Protein AF-V7BPA9-F1 (afdb_monomer)

Structure (mmCIF, N/CA/C/O backbone):
data_AF-V7BPA9-F1
#
_entry.id   AF-V7BPA9-F1
#
loop_
_atom_site.group_PDB
_atom_site.id
_atom_site.type_symbol
_atom_site.label_atom_id
_atom_site.label_alt_id
_atom_site.label_comp_id
_atom_site.label_asym_id
_atom_site.label_entity_id
_atom_site.label_seq_id
_atom_site.pdbx_PDB_ins_code
_atom_site.Cartn_x
_atom_site.Cartn_y
_atom_site.Cartn_z
_atom_site.occupancy
_atom_site.B_iso_or_equiv
_atom_site.auth_seq_id
_atom_site.auth_comp_id
_atom_site.auth_asym_id
_atom_site.auth_atom_id
_atom_site.pdbx_PDB_model_num
ATOM 1 N N . MET A 1 1 ? 5.983 5.960 -5.378 1.00 69.56 1 MET A N 1
ATOM 2 C CA . MET A 1 1 ? 6.218 6.103 -6.829 1.00 69.56 1 MET A CA 1
ATOM 3 C C . MET A 1 1 ? 5.250 7.170 -7.313 1.00 69.56 1 MET A C 1
ATOM 5 O O . MET A 1 1 ? 4.212 7.296 -6.682 1.00 69.56 1 MET A O 1
ATOM 9 N N . ASP A 1 2 ? 5.619 7.999 -8.288 1.00 75.50 2 ASP A N 1
ATOM 10 C CA . ASP A 1 2 ? 4.699 9.020 -8.816 1.00 75.50 2 ASP A CA 1
ATOM 11 C C . ASP A 1 2 ? 3.593 8.343 -9.644 1.00 75.50 2 ASP A C 1
ATOM 13 O O . ASP A 1 2 ? 3.878 7.340 -10.303 1.00 75.50 2 ASP A O 1
ATOM 17 N N . LEU A 1 3 ? 2.364 8.863 -9.600 1.00 76.38 3 LEU A N 1
ATOM 18 C CA . LEU A 1 3 ? 1.217 8.329 -10.338 1.00 76.38 3 LEU A CA 1
ATOM 19 C C . LEU A 1 3 ? 1.458 8.342 -11.856 1.00 76.38 3 LEU A C 1
ATOM 21 O O . LEU A 1 3 ? 1.073 7.403 -12.545 1.00 76.38 3 LEU A O 1
ATOM 25 N N . ILE A 1 4 ? 2.153 9.358 -12.374 1.00 78.69 4 ILE A N 1
ATOM 26 C CA . ILE A 1 4 ? 2.491 9.477 -13.799 1.00 78.69 4 ILE A CA 1
ATOM 27 C C . ILE A 1 4 ? 3.433 8.344 -14.210 1.00 78.69 4 ILE A C 1
ATOM 29 O O . ILE A 1 4 ? 3.200 7.660 -15.204 1.00 78.69 4 ILE A O 1
ATOM 33 N N . ILE A 1 5 ? 4.468 8.104 -13.400 1.00 78.69 5 ILE A N 1
ATOM 34 C CA . ILE A 1 5 ? 5.418 7.009 -13.620 1.00 78.69 5 ILE A CA 1
ATOM 35 C C . ILE A 1 5 ? 4.699 5.664 -13.498 1.00 78.69 5 ILE A C 1
ATOM 37 O O . ILE A 1 5 ? 4.914 4.788 -14.325 1.00 78.69 5 ILE A O 1
ATOM 41 N N . LEU A 1 6 ? 3.830 5.493 -12.499 1.00 79.12 6 LEU A N 1
ATOM 42 C CA . LEU A 1 6 ? 3.062 4.262 -12.321 1.00 79.12 6 LEU A CA 1
ATOM 43 C C . LEU A 1 6 ? 2.167 3.977 -13.533 1.00 79.12 6 LEU A C 1
ATOM 45 O O . LEU A 1 6 ? 2.170 2.853 -14.024 1.00 79.12 6 LEU A O 1
ATOM 49 N N . ASN A 1 7 ? 1.453 4.981 -14.043 1.00 81.75 7 ASN A N 1
ATOM 50 C CA . ASN A 1 7 ? 0.594 4.835 -15.216 1.00 81.75 7 ASN A CA 1
ATOM 51 C C . ASN A 1 7 ? 1.405 4.494 -16.467 1.00 81.75 7 ASN A C 1
ATOM 53 O O . ASN A 1 7 ? 1.070 3.539 -17.161 1.00 81.75 7 ASN A O 1
ATOM 57 N N . ALA A 1 8 ? 2.509 5.204 -16.716 1.00 83.25 8 ALA A N 1
ATOM 58 C CA . ALA A 1 8 ? 3.393 4.909 -17.843 1.00 83.25 8 ALA A CA 1
ATOM 59 C C . ALA A 1 8 ? 3.945 3.477 -17.766 1.00 83.25 8 ALA A C 1
ATOM 61 O O . ALA A 1 8 ? 4.002 2.760 -18.761 1.00 83.25 8 ALA A O 1
ATOM 62 N N . MET A 1 9 ? 4.283 3.029 -16.557 1.00 80.62 9 MET A N 1
ATOM 63 C CA . MET A 1 9 ? 4.661 1.648 -16.318 1.00 80.62 9 MET A CA 1
ATOM 64 C C . MET A 1 9 ? 3.506 0.683 -16.603 1.00 80.62 9 MET A C 1
ATOM 66 O O . MET A 1 9 ? 3.704 -0.265 -17.343 1.00 80.62 9 MET A O 1
ATOM 70 N N . VAL A 1 10 ? 2.298 0.899 -16.083 1.00 82.62 10 VAL A N 1
ATOM 71 C CA . VAL A 1 10 ? 1.142 0.021 -16.358 1.00 82.62 10 VAL A CA 1
ATOM 72 C C . VAL A 1 10 ? 0.870 -0.106 -17.862 1.00 82.62 10 VAL A C 1
ATOM 74 O O . VAL A 1 10 ? 0.658 -1.218 -18.348 1.00 82.62 10 VAL A O 1
ATOM 77 N N . GLU A 1 11 ? 0.948 0.993 -18.609 1.00 85.38 11 GLU A N 1
ATOM 78 C CA . GLU A 1 11 ? 0.768 0.992 -20.064 1.00 85.38 11 GLU A CA 1
ATOM 79 C C . GLU A 1 11 ? 1.850 0.187 -20.792 1.00 85.38 11 GLU A C 1
ATOM 81 O O . GLU A 1 11 ? 1.544 -0.633 -21.658 1.00 85.38 11 GLU A O 1
ATOM 86 N N . GLU A 1 12 ? 3.116 0.324 -20.400 1.00 84.75 12 GLU A N 1
ATOM 87 C CA . GLU A 1 12 ? 4.190 -0.482 -20.982 1.00 84.75 12 GLU A CA 1
ATOM 88 C C . GLU A 1 12 ? 4.039 -1.980 -20.653 1.00 84.75 12 GLU A C 1
ATOM 90 O O . GLU A 1 12 ? 4.410 -2.830 -21.462 1.00 84.75 12 GLU A O 1
ATOM 95 N N . ALA A 1 13 ? 3.458 -2.345 -19.500 1.00 81.38 13 ALA A N 1
ATOM 96 C CA . ALA A 1 13 ? 3.179 -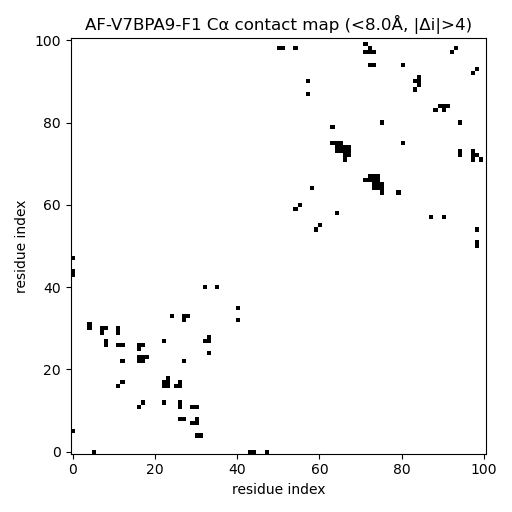3.754 -19.180 1.00 81.38 13 ALA A CA 1
ATOM 97 C C . ALA A 1 13 ? 2.140 -4.319 -20.144 1.00 81.38 13 ALA A C 1
ATOM 99 O O . ALA A 1 13 ? 2.313 -5.430 -20.641 1.00 81.38 13 ALA A O 1
ATOM 100 N N . ARG A 1 14 ? 1.084 -3.545 -20.425 1.00 83.69 14 ARG A N 1
ATOM 101 C CA . ARG A 1 14 ? 0.036 -3.915 -21.387 1.00 83.69 14 ARG A CA 1
ATOM 102 C C . ARG A 1 14 ? 0.587 -4.074 -22.803 1.00 83.69 14 ARG A C 1
ATOM 104 O O . ARG A 1 14 ? 0.106 -4.918 -23.547 1.00 83.69 14 ARG A O 1
ATOM 111 N N . ARG A 1 15 ? 1.627 -3.313 -23.152 1.00 84.31 15 ARG A N 1
ATOM 112 C CA . ARG A 1 15 ? 2.336 -3.394 -24.441 1.00 84.31 15 ARG A CA 1
ATOM 113 C C . ARG A 1 15 ? 3.300 -4.578 -24.559 1.00 84.31 15 ARG A C 1
ATOM 115 O O . ARG A 1 15 ? 3.942 -4.732 -25.591 1.00 84.31 15 ARG A O 1
ATOM 122 N N . GLY A 1 16 ? 3.417 -5.411 -23.523 1.00 82.06 16 GLY A N 1
ATOM 123 C CA . GLY A 1 16 ? 4.309 -6.569 -23.535 1.00 82.06 16 GLY A CA 1
ATOM 124 C C . GLY A 1 16 ? 5.770 -6.227 -23.239 1.00 82.06 16 GLY A C 1
ATOM 125 O O . GLY A 1 16 ? 6.649 -7.055 -23.459 1.00 82.06 16 GLY A O 1
ATOM 126 N N . SER A 1 17 ? 6.064 -5.050 -22.676 1.00 81.44 17 SER A N 1
ATOM 127 C CA . SER A 1 17 ? 7.431 -4.642 -22.316 1.00 81.44 17 SER A CA 1
ATOM 128 C C . SER A 1 17 ? 7.988 -5.376 -21.076 1.00 81.44 17 SER A C 1
ATOM 130 O O . SER A 1 17 ? 8.900 -4.869 -20.416 1.00 81.44 17 SER A O 1
ATOM 132 N N . ARG A 1 18 ? 7.468 -6.568 -20.736 1.00 76.94 18 ARG A N 1
ATOM 133 C CA . ARG A 1 18 ? 7.937 -7.434 -19.640 1.00 76.94 18 ARG A CA 1
ATOM 134 C C . ARG A 1 18 ? 8.334 -8.818 -20.167 1.00 76.94 18 ARG A C 1
ATOM 136 O O . ARG A 1 18 ? 7.566 -9.449 -20.879 1.00 76.94 18 ARG A O 1
ATOM 143 N N . ILE A 1 19 ? 9.511 -9.285 -19.757 1.00 71.06 19 ILE A N 1
ATOM 144 C CA . ILE A 1 19 ? 10.066 -10.622 -20.012 1.00 71.06 19 ILE A CA 1
ATOM 145 C C . ILE A 1 19 ? 10.521 -11.182 -18.660 1.00 71.06 19 ILE A C 1
ATOM 147 O O . ILE A 1 19 ? 11.230 -10.483 -17.932 1.00 71.06 19 ILE A O 1
ATOM 151 N N . ASP A 1 20 ? 10.101 -12.400 -18.308 1.00 63.94 20 ASP A N 1
ATOM 152 C CA . ASP A 1 20 ? 10.465 -13.093 -17.057 1.00 63.94 20 ASP A CA 1
ATOM 153 C C . ASP A 1 20 ? 10.400 -12.182 -15.821 1.00 63.94 20 ASP A C 1
ATOM 155 O O . ASP A 1 20 ? 11.373 -11.953 -15.098 1.00 63.94 20 ASP A O 1
ATOM 159 N N . ASP A 1 21 ? 9.239 -11.551 -15.641 1.00 66.69 21 ASP A N 1
ATOM 160 C CA . ASP A 1 21 ? 8.941 -10.584 -14.582 1.00 66.69 21 ASP A CA 1
ATOM 161 C C . ASP A 1 21 ? 9.764 -9.284 -14.562 1.00 66.69 21 ASP A C 1
ATOM 163 O O . ASP A 1 21 ? 9.451 -8.362 -13.795 1.00 66.69 21 ASP A O 1
ATOM 1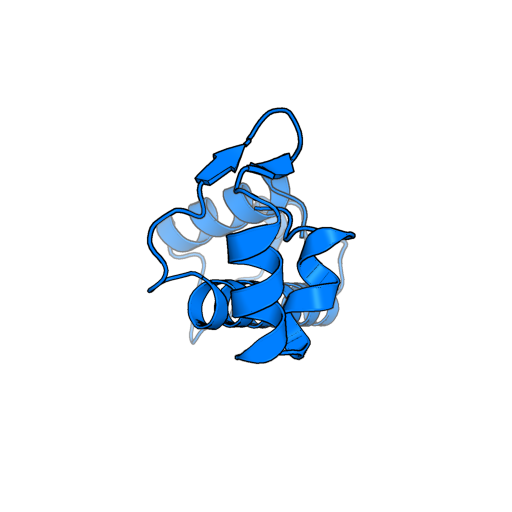67 N N . SER A 1 22 ? 10.745 -9.133 -15.448 1.00 68.88 22 SER A N 1
ATOM 168 C CA . SER A 1 22 ? 11.548 -7.926 -15.607 1.00 68.88 22 SER A CA 1
ATOM 169 C C . SER A 1 22 ? 11.106 -7.095 -16.808 1.00 68.88 22 SER A C 1
ATOM 171 O O . SER A 1 22 ? 10.741 -7.592 -17.862 1.00 68.88 22 SER A O 1
ATOM 173 N N . TRP A 1 23 ? 11.179 -5.780 -16.657 1.00 75.75 23 TRP A N 1
ATOM 174 C CA . TRP A 1 23 ? 10.964 -4.844 -17.754 1.00 75.75 23 TRP A CA 1
ATOM 175 C C . TRP A 1 23 ? 12.111 -4.903 -18.765 1.00 75.75 23 TRP A C 1
ATOM 177 O O . TRP A 1 23 ? 13.288 -4.979 -18.373 1.00 75.75 23 TRP A O 1
ATOM 187 N N . THR A 1 24 ? 11.764 -4.812 -20.048 1.00 80.88 24 THR A N 1
ATOM 188 C CA . THR A 1 24 ? 12.728 -4.587 -21.126 1.00 80.88 24 THR A CA 1
ATOM 189 C C . THR A 1 24 ? 13.368 -3.208 -20.971 1.00 80.88 24 THR A C 1
ATOM 191 O O . THR A 1 24 ? 12.797 -2.297 -20.365 1.00 80.88 24 THR A O 1
ATOM 194 N N . THR A 1 25 ? 14.569 -3.028 -21.521 1.00 80.00 25 THR A N 1
ATOM 195 C CA . THR A 1 25 ? 15.230 -1.713 -21.545 1.00 80.00 25 THR A CA 1
ATOM 196 C C . THR A 1 25 ? 14.346 -0.664 -22.224 1.00 80.00 25 THR A C 1
ATOM 198 O O . THR A 1 25 ? 14.229 0.447 -21.716 1.00 80.00 25 THR A O 1
ATOM 201 N N . GLN A 1 26 ? 13.649 -1.042 -23.302 1.00 81.38 26 GLN A N 1
ATOM 202 C CA . GLN A 1 26 ? 12.699 -0.165 -23.987 1.00 81.38 26 GLN A CA 1
ATOM 203 C C . GLN A 1 26 ? 11.525 0.241 -23.086 1.00 81.38 26 GLN A C 1
ATOM 205 O O . GLN A 1 26 ? 11.188 1.420 -23.039 1.00 81.38 26 GLN A O 1
ATOM 210 N N . GLY A 1 27 ? 10.961 -0.694 -22.312 1.00 82.00 27 GLY A N 1
ATOM 211 C CA . GLY A 1 27 ? 9.886 -0.397 -21.362 1.00 82.00 27 GLY A CA 1
ATOM 212 C C . GLY A 1 27 ? 10.29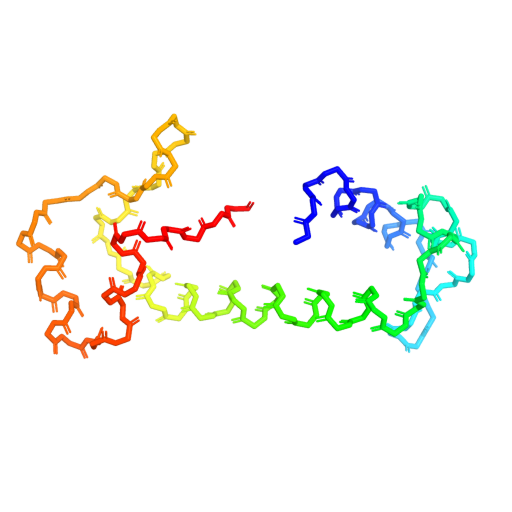6 0.608 -20.283 1.00 82.00 27 GLY A C 1
ATOM 213 O O . GLY A 1 27 ? 9.524 1.502 -19.945 1.00 82.00 27 GLY A O 1
ATOM 214 N N . TYR A 1 28 ? 11.534 0.531 -19.776 1.00 79.25 28 TYR A N 1
ATOM 215 C CA . TYR A 1 28 ? 12.054 1.552 -18.856 1.00 79.25 28 TYR A CA 1
ATOM 216 C C . TYR A 1 28 ? 12.209 2.915 -19.532 1.00 79.25 28 TYR A C 1
ATOM 218 O O . TYR A 1 28 ? 11.850 3.930 -18.937 1.00 79.25 28 TYR A O 1
ATOM 226 N N . THR A 1 29 ? 12.734 2.954 -20.756 1.00 81.62 29 THR A N 1
ATOM 227 C CA . THR A 1 29 ? 12.916 4.206 -21.501 1.00 81.62 29 THR A CA 1
ATOM 228 C C . THR A 1 29 ? 11.581 4.880 -21.797 1.00 81.62 29 THR A C 1
ATOM 230 O O . THR A 1 29 ? 11.431 6.065 -21.511 1.00 81.62 29 THR A O 1
ATOM 233 N N . ASN A 1 30 ? 10.593 4.122 -22.275 1.00 81.06 30 ASN A N 1
ATOM 234 C CA . ASN A 1 30 ? 9.250 4.625 -22.568 1.00 81.06 30 ASN A CA 1
ATOM 235 C C . ASN A 1 30 ? 8.536 5.143 -21.311 1.00 81.06 30 ASN A C 1
ATOM 237 O O . ASN A 1 30 ? 7.835 6.147 -21.370 1.00 81.06 30 ASN A O 1
ATOM 241 N N . ALA A 1 31 ? 8.767 4.511 -20.155 1.00 78.38 31 ALA A N 1
ATOM 242 C CA . ALA A 1 31 ? 8.251 4.977 -18.869 1.00 78.38 31 ALA A CA 1
ATOM 243 C C . ALA A 1 31 ? 9.006 6.200 -18.295 1.00 78.38 31 ALA A C 1
ATOM 245 O O . ALA A 1 31 ? 8.730 6.614 -17.168 1.00 78.38 31 ALA A O 1
ATOM 246 N N . GLY A 1 32 ? 9.980 6.763 -19.024 1.00 78.25 32 GLY A N 1
ATOM 247 C CA . GLY A 1 32 ? 10.785 7.904 -18.576 1.00 78.25 32 GLY A CA 1
ATOM 248 C C . GLY A 1 32 ? 11.796 7.554 -17.479 1.00 78.25 32 GLY A C 1
ATOM 249 O O . GLY A 1 32 ? 12.226 8.420 -16.721 1.00 78.25 32 GLY A O 1
ATOM 250 N N . LEU A 1 33 ? 12.169 6.277 -17.361 1.00 77.50 33 LEU A N 1
ATOM 251 C CA . LEU A 1 33 ? 13.029 5.747 -16.297 1.00 77.50 33 LEU A CA 1
ATOM 252 C C . LEU A 1 33 ? 14.455 5.432 -16.768 1.00 77.50 33 LEU A C 1
ATOM 254 O O . LEU A 1 33 ? 15.226 4.857 -16.001 1.00 77.50 33 LEU A O 1
ATOM 258 N N . SER A 1 34 ? 14.823 5.807 -17.997 1.00 72.62 34 SER A N 1
ATOM 259 C CA . SER A 1 34 ? 16.135 5.518 -18.601 1.00 72.62 34 SER A CA 1
ATOM 260 C C . SER A 1 34 ? 17.320 6.067 -17.797 1.00 72.62 34 SER A C 1
ATOM 262 O O . SER A 1 34 ? 18.386 5.457 -17.779 1.00 72.62 34 SER A O 1
ATOM 264 N N . THR A 1 35 ? 17.135 7.184 -17.090 1.00 70.00 35 THR A N 1
ATOM 265 C CA . THR A 1 35 ? 18.163 7.829 -16.255 1.00 70.00 35 THR A CA 1
ATOM 266 C C . THR A 1 35 ? 18.204 7.301 -14.819 1.00 70.00 35 THR A C 1
ATOM 268 O O . THR A 1 35 ? 19.137 7.594 -14.069 1.00 70.00 35 THR A O 1
ATOM 271 N N . ILE A 1 36 ? 17.213 6.504 -14.406 1.00 73.88 36 ILE A N 1
ATOM 272 C CA . ILE A 1 36 ? 17.107 5.984 -13.042 1.00 73.88 36 ILE A CA 1
ATOM 273 C C . ILE A 1 36 ? 17.667 4.565 -13.008 1.00 73.88 36 ILE A C 1
ATOM 275 O O . ILE A 1 36 ? 17.273 3.690 -13.776 1.00 73.88 36 ILE A O 1
ATOM 279 N N . LYS A 1 37 ? 18.560 4.294 -12.048 1.00 76.25 37 LYS A N 1
ATOM 280 C CA . LYS A 1 37 ? 19.112 2.948 -11.835 1.00 76.25 37 LYS A CA 1
ATOM 281 C C . LYS A 1 37 ? 17.979 1.917 -11.720 1.00 76.25 37 LYS A C 1
ATOM 283 O O . LYS A 1 37 ? 17.132 2.024 -10.831 1.00 76.25 37 LYS A O 1
ATOM 288 N N . LYS A 1 38 ? 18.009 0.871 -12.555 1.00 73.50 38 LYS A N 1
ATOM 289 C CA . LYS A 1 38 ? 17.012 -0.221 -12.596 1.00 73.50 38 LYS A CA 1
ATOM 290 C C . LYS A 1 38 ? 16.662 -0.775 -11.207 1.00 73.50 38 LYS A C 1
ATOM 292 O O . LYS A 1 38 ? 15.488 -0.956 -10.889 1.00 73.50 38 LYS A O 1
ATOM 297 N N . ASN A 1 39 ? 17.667 -0.973 -10.351 1.00 78.06 39 ASN A N 1
ATOM 298 C CA . ASN A 1 39 ? 17.483 -1.457 -8.976 1.00 78.06 39 ASN A CA 1
ATOM 299 C C . ASN A 1 39 ? 16.712 -0.470 -8.091 1.00 78.06 39 ASN A C 1
ATOM 301 O O . ASN A 1 39 ? 15.906 -0.888 -7.267 1.00 78.06 39 ASN A O 1
ATOM 305 N N . HIS A 1 40 ? 16.898 0.837 -8.286 1.00 79.38 40 HIS A N 1
ATOM 306 C CA . HIS A 1 40 ? 16.146 1.852 -7.554 1.00 79.38 40 HIS A CA 1
ATOM 307 C C . HIS A 1 40 ? 14.667 1.830 -7.948 1.00 79.38 40 HIS A C 1
ATOM 309 O O . HIS A 1 40 ? 13.799 1.869 -7.078 1.00 79.38 40 HIS A O 1
ATOM 315 N N . VAL A 1 41 ? 14.366 1.671 -9.242 1.00 77.94 41 VAL A N 1
ATOM 316 C CA . VAL A 1 41 ? 12.983 1.493 -9.702 1.00 77.94 41 VAL A CA 1
ATOM 317 C C . VAL A 1 41 ? 12.368 0.230 -9.090 1.00 77.94 41 VAL A C 1
A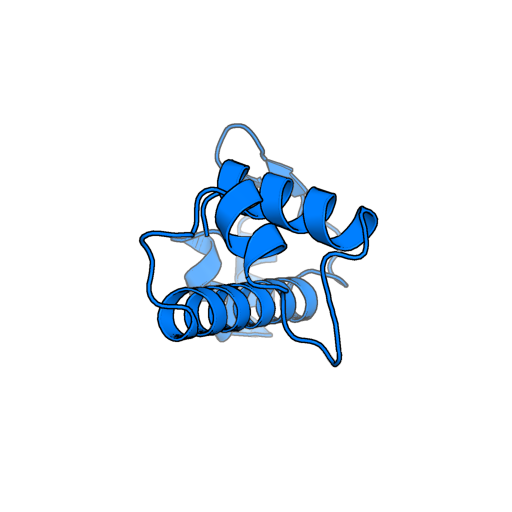TOM 319 O O . VAL A 1 41 ? 11.280 0.307 -8.521 1.00 77.94 41 VAL A O 1
ATOM 322 N N . LYS A 1 42 ? 13.065 -0.915 -9.147 1.00 78.06 42 LYS A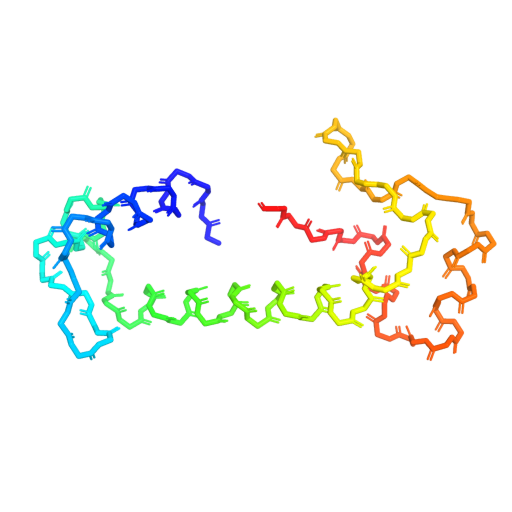 N 1
ATOM 323 C CA . LYS A 1 42 ? 12.592 -2.181 -8.557 1.00 78.06 42 LYS A CA 1
ATOM 324 C C . LYS A 1 42 ? 12.331 -2.053 -7.052 1.00 78.06 42 LYS A C 1
ATOM 326 O O . LYS A 1 42 ? 11.262 -2.445 -6.591 1.00 78.06 42 LYS A O 1
ATOM 331 N N . ASN A 1 43 ? 13.245 -1.439 -6.300 1.00 83.38 43 ASN A N 1
ATOM 332 C CA . ASN A 1 43 ? 13.063 -1.207 -4.866 1.00 83.38 43 ASN A CA 1
ATOM 333 C C . ASN A 1 43 ? 11.855 -0.307 -4.584 1.00 83.38 43 ASN A C 1
ATOM 335 O O . ASN A 1 43 ? 11.056 -0.617 -3.704 1.00 83.38 43 ASN A O 1
ATOM 339 N N . ARG A 1 44 ? 11.664 0.772 -5.356 1.00 81.50 44 ARG A N 1
ATOM 340 C CA . ARG A 1 44 ? 10.493 1.651 -5.199 1.00 81.50 44 ARG A CA 1
ATOM 341 C C . ARG A 1 44 ? 9.180 0.945 -5.532 1.00 81.50 44 ARG A C 1
ATOM 343 O O . ARG A 1 44 ? 8.195 1.195 -4.845 1.00 81.50 44 ARG A O 1
ATOM 350 N N . GLN A 1 45 ? 9.156 0.079 -6.548 1.00 81.06 45 GLN A N 1
ATOM 351 C CA . GLN A 1 45 ? 7.984 -0.752 -6.850 1.00 81.06 45 GLN A CA 1
ATOM 352 C C . GLN A 1 45 ? 7.683 -1.721 -5.713 1.00 81.06 45 GLN A C 1
ATOM 354 O O . GLN A 1 45 ? 6.529 -1.838 -5.320 1.00 81.06 45 GLN A O 1
ATOM 359 N N . LYS A 1 46 ? 8.709 -2.398 -5.181 1.00 84.69 46 LYS A N 1
ATOM 360 C CA . LYS A 1 46 ? 8.552 -3.340 -4.071 1.00 84.69 46 LYS A CA 1
ATOM 361 C C . LYS A 1 46 ? 7.948 -2.646 -2.851 1.00 84.69 46 LYS A C 1
ATOM 363 O O . LYS A 1 46 ? 6.885 -3.047 -2.404 1.00 84.69 46 LYS A O 1
ATOM 368 N N . ILE A 1 47 ? 8.545 -1.534 -2.417 1.00 85.25 47 ILE A N 1
ATOM 369 C CA . ILE A 1 47 ? 8.039 -0.731 -1.291 1.00 85.25 47 ILE A CA 1
ATOM 370 C C . ILE A 1 47 ? 6.592 -0.284 -1.534 1.00 85.25 47 ILE A C 1
ATOM 372 O O . ILE A 1 47 ? 5.776 -0.306 -0.620 1.00 85.25 47 ILE A O 1
ATOM 376 N N . PHE A 1 48 ? 6.259 0.127 -2.760 1.00 82.38 48 PHE A N 1
ATOM 377 C CA . PHE A 1 48 ? 4.899 0.537 -3.100 1.00 82.38 48 PHE A CA 1
ATOM 378 C C . PHE A 1 48 ? 3.897 -0.621 -3.013 1.00 82.38 48 PHE A C 1
ATOM 380 O O . PHE A 1 48 ? 2.851 -0.456 -2.393 1.00 82.38 48 PHE A O 1
ATOM 387 N N . LYS A 1 49 ? 4.227 -1.790 -3.576 1.00 83.12 49 LYS A N 1
ATOM 388 C CA . LYS A 1 49 ? 3.385 -2.993 -3.500 1.00 83.12 49 LYS A CA 1
ATOM 389 C C . LYS A 1 49 ? 3.200 -3.466 -2.062 1.00 83.12 49 LYS A C 1
ATOM 391 O O . LYS A 1 49 ? 2.077 -3.754 -1.669 1.00 83.12 49 LYS A O 1
ATOM 396 N N . ASP A 1 50 ? 4.275 -3.490 -1.277 1.00 86.25 50 ASP A N 1
ATOM 397 C CA . ASP A 1 50 ? 4.228 -3.874 0.137 1.00 86.25 50 ASP A CA 1
ATOM 398 C C . ASP A 1 50 ? 3.316 -2.919 0.922 1.00 86.25 50 ASP A C 1
ATOM 400 O O . ASP A 1 50 ? 2.479 -3.355 1.709 1.00 86.25 50 ASP A O 1
ATOM 404 N N . ARG A 1 51 ? 3.406 -1.613 0.635 1.00 83.06 51 ARG A N 1
ATOM 405 C CA . ARG A 1 51 ? 2.545 -0.585 1.229 1.00 83.06 51 ARG A CA 1
ATOM 406 C C . ARG A 1 51 ? 1.076 -0.756 0.831 1.00 83.06 51 ARG A C 1
ATOM 408 O O . ARG A 1 51 ? 0.208 -0.663 1.689 1.00 83.06 51 ARG A O 1
ATOM 415 N N . GLN A 1 52 ? 0.793 -0.995 -0.451 1.00 81.31 52 GLN A N 1
ATOM 416 C CA . GLN A 1 52 ? -0.572 -1.245 -0.927 1.00 81.31 52 GLN A CA 1
ATOM 417 C C . GLN A 1 52 ? -1.166 -2.504 -0.297 1.00 81.31 52 GLN A C 1
ATOM 419 O O . GLN A 1 52 ? -2.317 -2.481 0.128 1.00 81.31 52 GLN A O 1
ATOM 424 N N . ARG A 1 53 ? -0.374 -3.576 -0.192 1.00 84.88 53 ARG A N 1
ATOM 425 C CA . ARG A 1 53 ? -0.787 -4.812 0.471 1.00 84.88 53 ARG A CA 1
ATOM 426 C C . ARG A 1 53 ? -1.117 -4.569 1.937 1.00 84.88 53 ARG A C 1
ATOM 428 O O . ARG A 1 53 ? -2.179 -4.974 2.380 1.00 84.88 53 ARG A O 1
ATOM 435 N N . GLU A 1 54 ? -0.257 -3.856 2.661 1.00 85.44 54 GLU A N 1
ATOM 436 C CA . GLU A 1 54 ? -0.503 -3.518 4.064 1.00 85.44 54 GLU A CA 1
ATOM 437 C C . GLU A 1 54 ? -1.816 -2.741 4.240 1.00 85.44 54 GLU A C 1
ATOM 439 O O . GLU A 1 54 ? -2.606 -3.048 5.125 1.00 85.44 54 GLU A O 1
ATOM 444 N N . VAL A 1 55 ? -2.086 -1.760 3.377 1.00 83.06 55 VAL A N 1
ATOM 445 C CA . VAL A 1 55 ? -3.343 -0.995 3.409 1.00 83.06 55 VAL A CA 1
ATOM 446 C C . VAL A 1 55 ? -4.535 -1.898 3.098 1.00 83.06 55 VAL A C 1
ATOM 448 O O . VAL A 1 55 ? -5.532 -1.861 3.810 1.00 83.06 55 VAL A O 1
ATOM 451 N N . HIS A 1 56 ? -4.434 -2.743 2.076 1.00 83.00 56 HIS A N 1
ATOM 452 C CA . HIS A 1 56 ? -5.497 -3.680 1.729 1.00 83.00 56 HIS A CA 1
ATOM 453 C C . HIS A 1 56 ? -5.772 -4.690 2.859 1.00 83.00 56 HIS A C 1
ATOM 455 O O . HIS A 1 56 ? -6.925 -4.946 3.183 1.00 83.00 56 HIS A O 1
ATOM 461 N N . ASP A 1 57 ? -4.742 -5.214 3.522 1.00 85.31 57 ASP A N 1
ATOM 462 C CA . ASP A 1 57 ? -4.888 -6.153 4.644 1.00 85.31 57 ASP A CA 1
ATOM 463 C C . ASP A 1 57 ? -5.473 -5.477 5.902 1.00 85.31 57 ASP A C 1
ATOM 465 O O . ASP A 1 57 ? -6.119 -6.117 6.743 1.00 85.31 57 ASP A O 1
ATOM 469 N N . LEU A 1 58 ? -5.243 -4.171 6.061 1.00 84.06 58 LEU A N 1
ATOM 470 C CA . LEU A 1 58 ? -5.800 -3.383 7.156 1.00 84.06 58 LEU A CA 1
ATOM 471 C C . LEU A 1 58 ? -7.259 -3.001 6.903 1.00 84.06 58 LEU A C 1
ATOM 473 O O . LEU A 1 58 ? -8.073 -3.216 7.798 1.00 84.06 58 LEU A O 1
ATOM 477 N N . PHE A 1 59 ? -7.579 -2.488 5.712 1.00 81.25 59 PHE A N 1
ATOM 478 C CA . PHE A 1 59 ? -8.855 -1.826 5.414 1.00 81.25 59 PHE A CA 1
ATOM 479 C C . PHE A 1 59 ? -9.763 -2.584 4.436 1.00 81.25 59 PHE A C 1
ATOM 481 O O . PHE A 1 59 ? -10.957 -2.319 4.405 1.00 81.25 59 PHE A O 1
ATOM 488 N N . GLY A 1 60 ? -9.248 -3.536 3.653 1.00 77.44 60 GLY A N 1
ATOM 489 C CA . GLY A 1 60 ? -9.978 -4.176 2.547 1.00 77.44 60 GLY A CA 1
ATOM 490 C C . GLY A 1 60 ? -11.205 -4.995 2.958 1.00 77.44 60 GLY A C 1
ATOM 491 O O . GLY A 1 60 ? -12.052 -5.280 2.119 1.00 77.44 60 GLY A O 1
ATOM 492 N N . GLY A 1 61 ? -11.320 -5.352 4.240 1.00 76.50 61 GLY A N 1
ATOM 493 C CA . GLY A 1 61 ? -12.497 -6.018 4.807 1.00 76.50 61 GLY A CA 1
ATOM 494 C C . GLY A 1 61 ? -13.339 -5.141 5.736 1.00 76.50 61 GLY A C 1
ATOM 495 O O . GLY A 1 61 ? -14.267 -5.654 6.353 1.00 76.50 61 GLY A O 1
ATOM 496 N N . LEU A 1 62 ? -13.005 -3.856 5.895 1.00 79.88 62 LEU A N 1
ATOM 497 C CA . LEU A 1 62 ? -13.698 -2.965 6.824 1.00 79.88 62 LEU A CA 1
ATOM 498 C C . LEU A 1 62 ? -14.756 -2.137 6.092 1.00 79.88 62 LEU A C 1
ATOM 500 O O . LEU A 1 62 ? -14.446 -1.374 5.180 1.00 79.88 62 LEU A O 1
ATOM 504 N N . SER A 1 63 ? -16.008 -2.242 6.532 1.00 72.69 63 SER A N 1
ATOM 505 C CA . SER A 1 63 ? -17.066 -1.308 6.144 1.00 72.69 63 SER A CA 1
ATOM 506 C C . SER A 1 63 ? -16.904 0.020 6.890 1.00 72.69 63 SER A C 1
ATOM 508 O O . SER A 1 63 ? -16.570 0.019 8.072 1.00 72.69 63 SER A O 1
ATOM 510 N N . GLY A 1 64 ? -17.170 1.146 6.224 1.00 74.75 64 GLY A N 1
ATOM 511 C CA . GLY A 1 64 ? -17.160 2.482 6.840 1.00 74.75 64 GLY A CA 1
ATOM 512 C C . GLY A 1 64 ? -15.895 3.307 6.586 1.00 74.75 64 GLY A C 1
ATOM 513 O O . GLY A 1 64 ? -15.913 4.512 6.797 1.00 74.75 64 GLY A O 1
ATOM 514 N N . PHE A 1 65 ? -14.826 2.709 6.055 1.00 78.06 65 PHE A N 1
ATOM 515 C CA . PHE A 1 65 ? -13.641 3.456 5.628 1.00 78.06 65 PHE A CA 1
ATOM 516 C C . PHE A 1 65 ? -13.813 3.938 4.189 1.00 78.06 65 PHE A C 1
ATOM 518 O O . PHE A 1 65 ? -13.567 3.193 3.241 1.00 78.06 65 PHE A O 1
ATOM 525 N N . THR A 1 66 ? -14.210 5.199 4.024 1.00 80.56 66 THR A N 1
ATOM 526 C CA . THR A 1 66 ? -14.297 5.825 2.700 1.00 80.56 66 THR A CA 1
ATOM 527 C C . THR A 1 66 ? -13.083 6.708 2.468 1.00 80.56 66 THR A C 1
ATOM 529 O O . THR A 1 66 ? -12.723 7.528 3.309 1.00 80.56 66 THR A O 1
ATOM 532 N N . TRP A 1 67 ? -12.423 6.544 1.323 1.00 80.81 67 TRP A N 1
ATOM 533 C CA . TRP A 1 67 ? -11.310 7.406 0.946 1.00 80.81 67 TRP A CA 1
ATOM 534 C C . TRP A 1 67 ? -11.825 8.738 0.396 1.00 80.81 67 TRP A C 1
ATOM 536 O O . TRP A 1 67 ? -12.486 8.768 -0.642 1.00 80.81 67 TRP A O 1
ATOM 546 N N . ASN A 1 68 ? -11.472 9.850 1.040 1.00 79.06 68 ASN A N 1
ATOM 547 C CA . ASN A 1 68 ? -11.745 11.174 0.501 1.00 79.06 68 ASN A CA 1
ATOM 548 C C . ASN A 1 68 ? -10.585 11.625 -0.402 1.00 79.06 68 ASN A C 1
ATOM 550 O O . ASN A 1 68 ? -9.455 11.845 0.042 1.00 79.06 68 ASN A O 1
ATOM 554 N N . HIS A 1 69 ? -10.873 11.797 -1.694 1.00 73.81 69 HIS A N 1
ATOM 555 C CA . HIS A 1 69 ? -9.890 12.207 -2.702 1.00 73.81 69 HIS A CA 1
ATOM 556 C C . HIS A 1 69 ? -9.400 13.659 -2.547 1.00 73.81 69 HIS A C 1
ATOM 558 O O . HIS A 1 69 ? -8.283 13.968 -2.968 1.00 73.81 69 HIS A O 1
ATOM 564 N N . THR A 1 70 ? -10.202 14.528 -1.931 1.00 75.69 70 THR A N 1
ATOM 565 C CA . THR A 1 70 ? -9.906 15.948 -1.691 1.00 75.69 70 THR A CA 1
ATOM 566 C C . THR A 1 70 ? -8.951 16.118 -0.516 1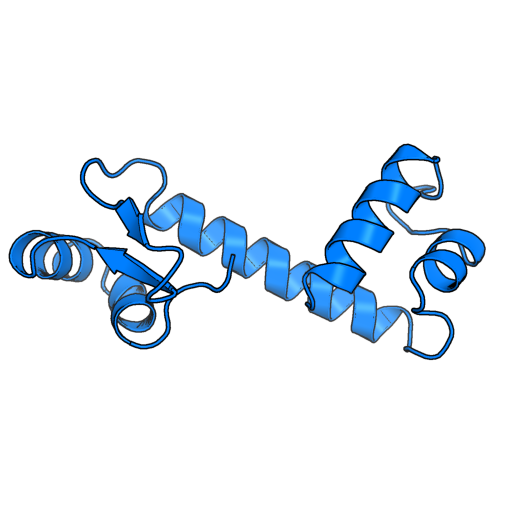.00 75.69 70 THR A C 1
ATOM 568 O O . THR A 1 70 ? -7.897 16.737 -0.655 1.00 75.69 70 THR A O 1
ATOM 571 N N . THR A 1 71 ? -9.282 15.534 0.638 1.00 74.94 71 THR A N 1
ATOM 572 C CA . THR A 1 71 ? -8.451 15.616 1.849 1.00 74.94 71 THR A CA 1
ATOM 573 C C . THR A 1 71 ? -7.311 14.603 1.831 1.00 74.94 71 THR A C 1
ATOM 575 O O . THR A 1 71 ? -6.339 14.770 2.566 1.00 74.94 71 THR A O 1
ATOM 578 N N . LYS A 1 72 ? -7.388 13.578 0.970 1.00 71.88 72 LYS A N 1
ATOM 579 C CA . LYS A 1 72 ? -6.458 12.442 0.892 1.00 71.88 72 LYS A CA 1
ATOM 580 C C . LYS A 1 72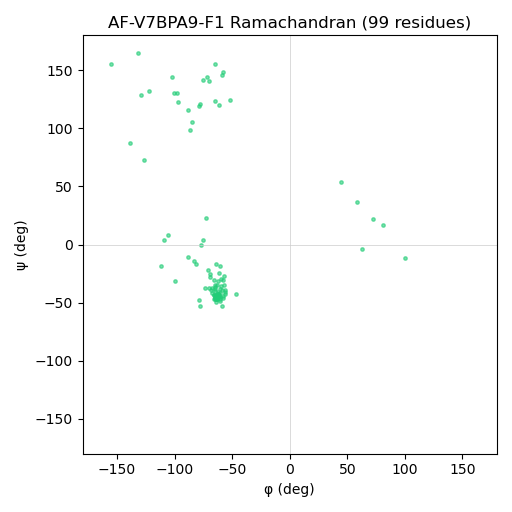 ? -6.367 11.671 2.212 1.00 71.88 72 LYS A C 1
ATOM 582 O O . LYS A 1 72 ? -5.275 11.246 2.570 1.00 71.88 72 LYS A O 1
ATOM 587 N N . HIS A 1 73 ? -7.482 11.528 2.928 1.00 75.56 73 HIS A N 1
ATOM 588 C CA . HIS A 1 73 ? -7.604 10.782 4.187 1.00 75.56 73 HIS A CA 1
ATOM 589 C C . HIS A 1 73 ? -8.819 9.844 4.136 1.00 75.56 73 HIS A C 1
ATOM 591 O O . HIS A 1 73 ? -9.692 9.997 3.281 1.00 75.56 73 HIS A O 1
ATOM 597 N N . PHE A 1 74 ? -8.886 8.883 5.060 1.00 80.31 74 PHE A N 1
ATOM 598 C CA . PHE A 1 74 ? -10.118 8.126 5.281 1.00 80.31 74 PHE A CA 1
ATOM 599 C C . PHE A 1 74 ? -11.099 8.965 6.104 1.00 80.31 74 PHE A C 1
ATOM 601 O O . PHE A 1 74 ? -10.777 9.355 7.227 1.00 80.31 74 PHE A O 1
ATOM 608 N N . GLU A 1 75 ? -12.277 9.227 5.545 1.00 79.00 75 GLU A N 1
ATOM 609 C CA . GLU A 1 75 ? -13.400 9.836 6.253 1.00 79.00 75 GLU A CA 1
ATOM 610 C C . GLU A 1 75 ? -14.181 8.748 6.970 1.00 79.00 75 GLU A C 1
ATOM 612 O O . GLU A 1 75 ? -14.882 7.945 6.352 1.00 79.00 75 GLU A O 1
ATOM 617 N N . VAL A 1 76 ? -14.001 8.705 8.284 1.00 83.50 76 VAL A N 1
ATOM 618 C CA . VAL A 1 76 ? -14.719 7.810 9.181 1.00 83.50 76 VAL A CA 1
ATOM 619 C C . VAL A 1 76 ? -14.726 8.421 10.580 1.00 83.50 76 VAL A C 1
ATOM 621 O O . VAL A 1 76 ? -13.853 9.224 10.918 1.00 83.50 76 VAL A O 1
ATOM 624 N N . GLU A 1 77 ? -15.717 8.050 11.381 1.00 83.94 77 GLU A N 1
ATOM 625 C CA . GLU A 1 77 ? -15.843 8.478 12.770 1.00 83.94 77 GLU A CA 1
ATOM 626 C C . GLU A 1 77 ? -14.627 8.067 13.613 1.00 83.94 77 GLU A C 1
ATOM 628 O O . GLU A 1 77 ? -14.033 6.997 13.432 1.00 83.94 77 GLU A O 1
ATOM 633 N N . ASP A 1 78 ? -14.272 8.918 14.578 1.00 84.50 78 ASP A N 1
ATOM 634 C CA . ASP A 1 78 ? -13.133 8.688 15.469 1.00 84.50 78 ASP A CA 1
ATOM 635 C C . ASP A 1 78 ? -13.274 7.392 16.282 1.00 84.50 78 ASP A C 1
ATOM 637 O O . ASP A 1 78 ? -12.268 6.755 16.603 1.00 84.50 78 ASP A O 1
ATOM 641 N N . GLU A 1 79 ? -14.505 6.969 16.583 1.00 85.19 79 GLU A N 1
ATOM 642 C CA . GLU A 1 79 ? -14.796 5.708 17.274 1.00 85.19 79 GLU A CA 1
ATOM 643 C C . GLU A 1 79 ? -14.340 4.498 16.449 1.00 85.19 79 GLU A C 1
ATOM 645 O O . GLU A 1 79 ? -13.591 3.657 16.947 1.00 85.19 79 GLU A O 1
ATOM 650 N N . VAL A 1 80 ? -14.666 4.474 15.153 1.00 84.88 80 VAL A N 1
ATOM 651 C CA . VAL A 1 80 ? -14.256 3.408 14.226 1.00 84.88 80 VAL A CA 1
ATOM 652 C C . VAL A 1 80 ? -12.734 3.387 14.046 1.00 84.88 80 VAL A C 1
ATOM 654 O O . VAL A 1 80 ? -12.124 2.316 13.980 1.00 84.88 80 VAL A O 1
ATOM 657 N N . TRP A 1 81 ? -12.083 4.558 14.024 1.00 87.44 81 TRP A N 1
ATOM 658 C CA . TRP A 1 81 ? -10.619 4.646 14.035 1.00 87.44 81 TRP A CA 1
ATOM 659 C C . TRP A 1 81 ? -10.013 4.061 15.312 1.00 87.44 81 TRP A C 1
ATOM 661 O O . TRP A 1 81 ? -9.032 3.318 15.243 1.00 87.44 81 TRP A O 1
ATOM 671 N N . ASN A 1 82 ? -10.572 4.396 16.475 1.00 86.62 82 ASN A N 1
ATOM 672 C CA . ASN A 1 82 ? -10.081 3.915 17.762 1.00 86.62 82 ASN A CA 1
ATOM 673 C C . ASN A 1 82 ? -10.251 2.397 17.892 1.00 86.62 82 ASN A C 1
ATOM 675 O O . ASN A 1 82 ? -9.334 1.727 18.366 1.00 86.62 82 ASN A O 1
ATOM 679 N N . ASP A 1 83 ? -11.367 1.844 17.423 1.00 87.94 83 ASP A N 1
ATOM 680 C CA . ASP A 1 83 ? -11.604 0.401 17.432 1.00 87.94 83 ASP A CA 1
ATOM 681 C C . ASP A 1 83 ? -10.684 -0.341 16.458 1.00 87.94 83 ASP A C 1
ATOM 683 O O . ASP A 1 83 ? -10.105 -1.372 16.820 1.00 87.94 83 ASP A O 1
ATOM 687 N N . LEU A 1 84 ? -10.424 0.228 15.274 1.00 86.19 84 LEU A N 1
ATOM 688 C CA . LEU A 1 84 ? -9.413 -0.307 14.362 1.00 86.19 84 LEU A CA 1
ATOM 689 C C . LEU A 1 84 ? -8.014 -0.280 14.987 1.00 86.19 84 LEU A C 1
ATOM 691 O O . LEU A 1 84 ? -7.281 -1.259 14.870 1.00 86.19 84 LEU A O 1
ATOM 695 N N . ILE A 1 85 ? -7.626 0.807 15.657 1.00 88.62 85 ILE A N 1
ATOM 696 C CA . ILE A 1 85 ? -6.307 0.920 16.299 1.00 88.62 85 ILE A CA 1
ATOM 697 C C . ILE A 1 85 ? -6.185 -0.051 17.481 1.00 88.62 85 ILE A C 1
ATOM 699 O O . ILE A 1 85 ? -5.123 -0.647 17.656 1.00 88.62 85 ILE A O 1
ATOM 703 N N . LYS A 1 86 ? -7.255 -0.272 18.258 1.00 88.00 86 LYS A N 1
ATOM 704 C CA . LYS A 1 86 ? -7.281 -1.302 19.312 1.00 88.00 86 LYS A CA 1
ATOM 705 C C . LYS A 1 86 ? -7.087 -2.705 18.734 1.00 88.00 86 LYS A C 1
ATOM 707 O O . LYS A 1 86 ? -6.309 -3.479 19.282 1.00 88.00 86 LYS A O 1
ATOM 712 N N . ALA A 1 87 ? -7.763 -3.028 17.630 1.00 86.88 87 ALA A N 1
ATOM 713 C CA . ALA A 1 87 ? -7.657 -4.338 16.987 1.00 86.88 87 ALA A CA 1
ATOM 714 C C . ALA A 1 87 ? -6.324 -4.529 16.240 1.00 86.88 87 ALA A C 1
ATOM 716 O O . ALA A 1 87 ? -5.757 -5.621 16.225 1.00 86.88 87 ALA A O 1
ATOM 717 N N . LYS A 1 88 ? -5.822 -3.467 15.602 1.00 86.44 88 LYS A N 1
ATOM 718 C CA . LYS A 1 88 ? -4.600 -3.449 14.792 1.00 86.44 88 LYS A CA 1
ATOM 719 C C . LYS A 1 88 ? -3.810 -2.159 15.064 1.00 86.44 88 LYS A C 1
ATOM 721 O O . LYS A 1 88 ? -3.926 -1.194 14.306 1.00 86.44 88 LYS A O 1
ATOM 726 N N . PRO A 1 89 ? -2.926 -2.141 16.079 1.00 86.19 89 PRO A N 1
ATOM 727 C CA . PRO A 1 89 ? -2.148 -0.948 16.437 1.00 86.19 89 PRO A CA 1
ATOM 728 C C . PRO A 1 89 ? -1.286 -0.387 15.296 1.00 86.19 89 PRO A C 1
ATOM 730 O O . PRO A 1 89 ? -1.045 0.818 15.224 1.00 86.19 89 PRO A O 1
ATOM 733 N N . SER A 1 90 ? -0.867 -1.237 14.351 1.00 82.50 90 SER A N 1
ATOM 734 C CA . SER A 1 90 ? -0.141 -0.826 13.142 1.00 82.50 90 SER A CA 1
ATOM 735 C C . SER A 1 90 ? -0.934 0.132 12.245 1.00 82.50 90 SER A C 1
ATOM 737 O O . SER A 1 90 ? -0.327 0.837 11.437 1.00 82.50 90 SER A O 1
ATOM 739 N N . ALA A 1 91 ? -2.262 0.206 12.399 1.00 84.19 91 ALA A N 1
ATOM 740 C CA . ALA A 1 91 ? -3.113 1.113 11.646 1.00 84.19 91 ALA A CA 1
ATOM 741 C C . ALA A 1 91 ? -2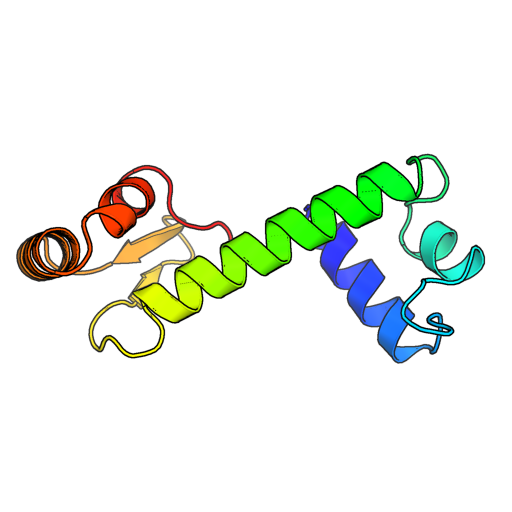.947 2.587 12.056 1.00 84.19 91 ALA A C 1
ATOM 743 O O . ALA A 1 91 ? -3.213 3.478 11.250 1.00 84.19 91 ALA A O 1
ATOM 744 N N . ALA A 1 92 ? -2.447 2.860 13.268 1.00 85.25 92 ALA A N 1
ATOM 745 C CA . ALA A 1 92 ? -2.342 4.214 13.817 1.00 85.25 92 ALA A CA 1
ATOM 746 C C . ALA A 1 92 ? -1.520 5.167 12.930 1.00 85.25 92 ALA A C 1
ATOM 748 O O . ALA A 1 92 ? -1.862 6.341 12.783 1.00 85.25 92 ALA A O 1
ATOM 749 N N . LYS A 1 93 ? -0.475 4.657 12.262 1.00 83.38 93 LYS A N 1
ATOM 750 C CA . LYS A 1 93 ? 0.363 5.453 11.347 1.00 83.38 93 LYS A CA 1
ATOM 751 C C . LYS A 1 93 ? -0.415 6.021 10.151 1.00 83.38 93 LYS A C 1
ATOM 753 O O . LYS A 1 93 ? -0.015 7.043 9.599 1.00 83.38 93 LYS A O 1
ATOM 758 N N . TRP A 1 94 ? -1.525 5.387 9.767 1.00 81.38 94 TRP A N 1
ATOM 759 C CA . TRP A 1 94 ? -2.355 5.787 8.628 1.00 81.38 94 TRP A CA 1
ATOM 760 C C . TRP A 1 94 ? -3.358 6.889 8.953 1.00 81.38 94 TRP A C 1
ATOM 762 O O . TRP A 1 94 ? -3.871 7.508 8.027 1.00 81.38 94 TRP A O 1
ATOM 772 N N . ARG A 1 95 ? -3.595 7.174 10.239 1.00 78.81 95 ARG A N 1
ATOM 773 C CA . ARG A 1 95 ? -4.449 8.290 10.665 1.00 78.81 95 ARG A CA 1
ATOM 774 C C . ARG A 1 95 ? -3.797 9.645 10.379 1.00 78.81 95 ARG A C 1
ATOM 776 O O . ARG A 1 95 ? -4.478 10.580 9.987 1.00 78.81 95 ARG A O 1
ATOM 783 N N . VAL A 1 96 ? -2.475 9.731 10.548 1.00 73.31 96 VAL A N 1
ATOM 784 C CA . VAL A 1 96 ? -1.690 10.971 10.371 1.00 73.31 96 VAL A CA 1
ATOM 785 C C . VAL A 1 96 ? -0.996 11.024 9.006 1.00 73.31 96 VAL A C 1
ATOM 787 O O . VAL A 1 96 ? -0.802 12.095 8.443 1.00 73.31 96 VAL A O 1
ATOM 790 N N . ASN A 1 97 ? -0.611 9.866 8.461 1.00 70.81 97 ASN A N 1
ATOM 791 C CA . ASN A 1 97 ? 0.044 9.748 7.159 1.00 70.81 97 ASN A CA 1
ATOM 792 C C . ASN A 1 97 ? -0.713 8.746 6.287 1.00 70.81 97 ASN A C 1
ATOM 794 O O . ASN A 1 97 ? -0.224 7.629 6.073 1.00 70.81 97 ASN A O 1
ATOM 798 N N . PRO A 1 98 ? -1.900 9.116 5.788 1.00 64.19 98 PRO A N 1
ATOM 799 C CA . PRO A 1 98 ? -2.729 8.213 5.013 1.00 64.19 98 PRO A CA 1
ATOM 800 C C . PRO A 1 98 ? -1.979 7.686 3.780 1.00 64.19 98 PRO A C 1
ATOM 802 O O . PRO A 1 98 ? -1.074 8.344 3.233 1.00 64.19 98 PRO A O 1
ATOM 805 N N . PRO A 1 99 ? -2.287 6.453 3.350 1.00 62.19 99 PRO A N 1
ATOM 806 C CA . PRO A 1 99 ? -1.674 5.892 2.162 1.00 62.19 99 PRO A CA 1
ATOM 807 C C . PRO A 1 99 ? -2.041 6.750 0.965 1.00 62.19 99 PRO A C 1
ATOM 809 O O . PRO A 1 99 ? -3.207 6.919 0.649 1.00 62.19 99 PRO A O 1
ATOM 812 N N . LYS A 1 100 ? -1.032 7.310 0.293 1.00 60.59 100 LYS A N 1
ATOM 813 C CA . LYS A 1 100 ? -1.270 7.958 -0.996 1.00 60.59 100 LYS A CA 1
ATOM 814 C C . LYS A 1 100 ? -1.714 6.860 -1.976 1.00 60.59 100 LYS A C 1
ATOM 816 O O . LYS A 1 100 ? -0.947 5.894 -2.081 1.00 60.59 100 LYS A O 1
ATOM 821 N N . PRO A 1 101 ? -2.894 6.978 -2.612 1.00 52.69 101 PRO A N 1
ATOM 822 C CA . PRO A 1 101 ? -3.302 6.064 -3.672 1.00 52.69 101 PRO A CA 1
ATOM 823 C C . PRO A 1 101 ? -2.289 6.077 -4.823 1.00 52.69 101 PRO A C 1
ATOM 825 O O . PRO A 1 101 ? -1.644 7.134 -5.040 1.00 52.69 101 PRO A O 1
#

Secondary structure (DSSP, 8-state):
--HHHHHHHHHHHHTT-EETTEEPHHHHHHTT-TTS-HHHHHHHHHHHHHHHHHHHHHHTT-TT-EEETTTTEEE--HHHHHHHHHH-GGGGHHHHSPPP-

Sequence (101 aa):
MDLIILNAMVEEARRGSRIDDSWTTQGYTNAGLSTIKKNHVKNRQKIFKDRQREVHDLFGGLSGFTWNHTTKHFEVEDEVWNDLIKAKPSAAKWRVNPPKP

Mean predicted aligned error: 8.7 Å

InterPro domains:
  IPR024752 Myb/SANT-like domain [PF12776] (2-83)

pLDDT: mean 79.29, std 6.39, range [52.69, 88.62]

Solvent-accessible surface area (backbone atoms only — not comparable to full-atom values): 6017 Å² total; per-residue (Å²): 122,56,70,68,48,52,50,40,42,55,52,30,52,76,72,58,30,54,56,96,95,37,69,37,74,65,33,36,42,75,33,72,37,70,88,50,58,69,67,58,55,52,51,46,48,50,55,45,51,54,51,52,48,53,50,42,74,69,47,70,87,51,85,69,72,40,78,36,84,86,81,54,36,69,56,57,59,70,66,61,51,51,53,46,28,72,78,37,61,82,52,52,61,43,76,83,54,39,76,80,130

Radius of gyration: 17.05 Å; Cα contacts (8 Å, |Δi|>4): 72; chains: 1; bounding box: 36×29×44 Å

Foldseek 3Di:
DDPLLVVLLVVLVVVVQDDPNDGHLVSCVSSVNNVPDSVVVVVVVVVLVVLVVVCCVLPVPDPAFDQDPVVRATDHDVVVVVVSCVVPVVCPVCRVPNDRD

Organism: Phaseolus vulga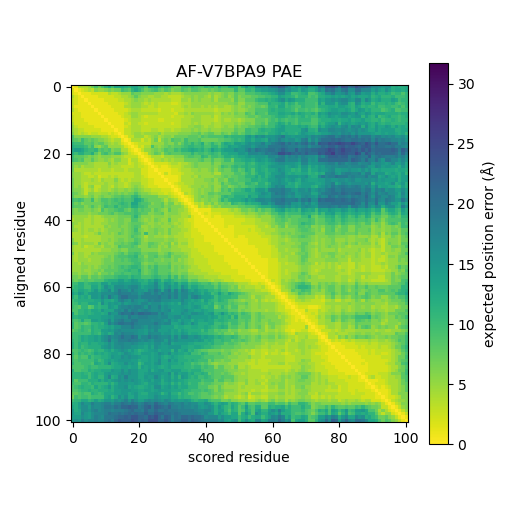ris (NCBI:txid3885)